Protein AF-A0A959JLZ4-F1 (afdb_monomer)

Foldseek 3Di:
DVVLLVLCLVQQLRLLVVLVNNVVSVVLNCLLVVLQVQLVVQCVVPNPPRPSSVVSVVSSVVSSVVSSVVSVVSNVVSVVVVVVVVVVVVVVVVVVVVD

Mean predicted aligned error: 6.31 Å

Sequence (99 aa):
TFVGAALSSILPGSGRVYAKDAKDGIISLLFVATTAYQSYRRFNANGIKSTSAWIYGGFSLGFYIANIYGTVKSVKRYNSLQWRSIHDDTKNYIRNLDF

Solvent-accessible surface area (backbone atoms only — not comparable to full-atom values): 4840 Å² total; per-residue (Å²): 85,69,68,28,34,58,38,20,70,76,41,56,22,50,13,17,42,74,36,76,38,45,69,64,10,52,52,42,31,50,53,25,52,52,25,40,51,55,9,51,57,32,32,73,74,52,38,94,78,24,65,64,16,52,52,27,40,50,48,17,50,51,44,48,53,50,39,34,55,50,18,37,53,41,28,47,51,40,53,52,52,53,55,49,52,55,52,52,52,50,51,53,52,52,58,67,67,78,111

Structure (mmCIF, N/CA/C/O backbone):
data_AF-A0A959JLZ4-F1
#
_entry.id   AF-A0A959JLZ4-F1
#
loop_
_atom_site.group_PDB
_atom_site.id
_atom_site.type_symbol
_atom_site.label_atom_id
_atom_site.label_alt_id
_atom_site.label_comp_id
_atom_site.label_asym_id
_atom_site.label_entity_id
_atom_site.label_seq_id
_atom_site.pdbx_PDB_ins_code
_atom_site.Cartn_x
_atom_site.Cartn_y
_atom_site.Cartn_z
_atom_site.occupancy
_atom_site.B_iso_or_equiv
_atom_site.auth_seq_id
_atom_site.auth_comp_id
_atom_site.auth_asym_id
_atom_site.auth_atom_id
_atom_site.pdbx_PDB_model_num
ATOM 1 N N . THR A 1 1 ? 4.785 6.599 -12.959 1.00 65.31 1 THR A N 1
ATOM 2 C CA . THR A 1 1 ? 4.723 6.880 -11.506 1.00 65.31 1 THR A CA 1
ATOM 3 C C . THR A 1 1 ? 3.348 7.349 -11.062 1.00 65.31 1 THR A C 1
ATOM 5 O O . THR A 1 1 ? 2.774 6.681 -10.216 1.00 65.31 1 THR A O 1
ATOM 8 N N . PHE A 1 2 ? 2.790 8.418 -11.648 1.00 73.31 2 PHE A N 1
ATOM 9 C CA . PHE A 1 2 ? 1.470 8.959 -11.273 1.00 73.31 2 PHE A CA 1
ATOM 10 C C . PHE A 1 2 ? 0.317 7.945 -11.349 1.00 73.31 2 PHE A C 1
ATOM 12 O O . PHE A 1 2 ? -0.420 7.802 -10.382 1.00 73.31 2 PHE A O 1
ATOM 19 N N . VAL A 1 3 ? 0.218 7.177 -12.439 1.00 74.62 3 VAL A N 1
ATOM 20 C CA . VAL A 1 3 ? -0.854 6.176 -12.624 1.00 74.62 3 VAL A CA 1
ATOM 21 C C . VAL A 1 3 ? -0.851 5.111 -11.520 1.00 74.62 3 VAL A C 1
ATOM 23 O O . VAL A 1 3 ? -1.888 4.826 -10.934 1.00 74.62 3 VAL A O 1
ATOM 26 N N . GLY A 1 4 ? 0.318 4.567 -11.167 1.00 70.56 4 GLY A N 1
ATOM 27 C CA . GLY A 1 4 ? 0.410 3.573 -10.094 1.00 70.56 4 GLY A CA 1
ATOM 28 C C . GLY A 1 4 ? 0.065 4.143 -8.716 1.00 70.56 4 GLY A C 1
ATOM 29 O O . GLY A 1 4 ? -0.597 3.472 -7.934 1.00 70.56 4 GLY A O 1
ATOM 30 N N . ALA A 1 5 ? 0.450 5.390 -8.425 1.00 71.69 5 ALA A N 1
ATOM 31 C CA . ALA A 1 5 ? 0.068 6.047 -7.175 1.00 71.69 5 ALA A CA 1
ATOM 32 C C . ALA A 1 5 ? -1.452 6.273 -7.081 1.00 71.69 5 ALA A C 1
ATOM 34 O O . ALA A 1 5 ? -2.032 5.960 -6.045 1.00 71.69 5 ALA A O 1
ATOM 35 N N . ALA A 1 6 ? -2.093 6.732 -8.163 1.00 74.12 6 ALA A N 1
ATOM 36 C CA . ALA A 1 6 ? -3.541 6.949 -8.220 1.00 74.12 6 ALA A CA 1
ATOM 37 C C . ALA A 1 6 ? -4.340 5.643 -8.044 1.00 74.12 6 ALA A C 1
ATOM 39 O O . ALA A 1 6 ? -5.330 5.601 -7.314 1.00 74.12 6 ALA A O 1
ATOM 40 N N . LEU A 1 7 ? -3.874 4.549 -8.652 1.00 73.19 7 LEU A N 1
ATOM 41 C CA . LEU A 1 7 ? -4.470 3.226 -8.460 1.00 73.19 7 LEU A CA 1
ATOM 42 C C . LEU A 1 7 ? -4.349 2.779 -6.996 1.00 73.19 7 LEU A C 1
ATOM 44 O O . LEU A 1 7 ? -5.355 2.462 -6.360 1.00 73.19 7 LEU A O 1
ATOM 48 N N . SER A 1 8 ? -3.140 2.829 -6.427 1.00 73.81 8 SER A N 1
ATOM 49 C CA . SER A 1 8 ? -2.895 2.417 -5.039 1.00 73.81 8 SER A CA 1
ATOM 50 C C . SER A 1 8 ? -3.606 3.282 -3.993 1.00 73.81 8 SER A C 1
ATOM 52 O O . SER A 1 8 ? -3.900 2.778 -2.911 1.00 73.81 8 SER A O 1
ATOM 54 N N . SER A 1 9 ? -3.925 4.546 -4.302 1.00 69.38 9 SER A N 1
ATOM 55 C CA . SER A 1 9 ? -4.775 5.374 -3.437 1.00 69.38 9 SER A CA 1
ATOM 56 C C . SER A 1 9 ? -6.246 4.950 -3.454 1.00 69.38 9 SER A C 1
ATOM 58 O O . SER A 1 9 ? -6.942 5.090 -2.458 1.00 69.38 9 SER A O 1
ATOM 60 N N . ILE A 1 10 ? -6.754 4.394 -4.550 1.00 76.56 10 ILE A N 1
ATOM 61 C CA . ILE A 1 10 ? -8.141 3.905 -4.571 1.00 76.56 10 ILE A CA 1
ATOM 62 C C . ILE A 1 10 ? -8.205 2.521 -3.923 1.00 76.56 10 ILE A C 1
ATOM 64 O O . ILE A 1 10 ? -9.047 2.261 -3.068 1.00 76.56 10 ILE A O 1
ATOM 68 N N . LEU A 1 11 ? -7.282 1.642 -4.311 1.00 80.44 11 LEU A N 1
ATOM 69 C CA . LEU A 1 11 ? -7.204 0.277 -3.817 1.00 80.44 11 LEU A CA 1
ATOM 70 C C . LEU A 1 11 ? -5.747 -0.069 -3.494 1.00 80.44 11 LEU A C 1
ATOM 72 O O . LEU A 1 11 ? -4.951 -0.223 -4.432 1.00 80.44 11 LEU A O 1
ATOM 76 N N . PRO A 1 12 ? -5.389 -0.243 -2.207 1.00 77.38 12 PRO A N 1
ATOM 77 C CA . PRO A 1 12 ? -4.038 -0.609 -1.809 1.00 77.38 12 PRO A CA 1
ATOM 78 C C . PRO A 1 12 ? -3.522 -1.815 -2.595 1.00 77.38 12 PRO A C 1
ATOM 80 O O . PRO A 1 12 ? -4.148 -2.870 -2.634 1.00 77.38 12 PRO A O 1
ATOM 83 N N . GLY A 1 13 ? -2.369 -1.647 -3.244 1.00 76.19 13 GLY A N 1
ATOM 84 C CA . GLY A 1 13 ? -1.669 -2.727 -3.946 1.00 76.19 13 GLY A CA 1
ATOM 85 C C . GLY A 1 13 ? -1.958 -2.822 -5.444 1.00 76.19 13 GLY A C 1
ATOM 86 O O . GLY A 1 13 ? -1.160 -3.418 -6.166 1.00 76.19 13 GLY A O 1
ATOM 87 N N . SER A 1 14 ? -3.001 -2.164 -5.949 1.00 79.06 14 SER A N 1
ATOM 88 C CA . SER A 1 14 ? -3.341 -2.168 -7.382 1.00 79.06 14 SER A CA 1
ATOM 89 C C . SER A 1 14 ? -2.252 -1.535 -8.266 1.00 79.06 14 SER A C 1
ATOM 91 O O . SER A 1 14 ? -1.906 -2.077 -9.317 1.00 79.06 14 SER A O 1
ATOM 93 N N . GLY A 1 15 ? -1.604 -0.456 -7.815 1.00 75.31 15 GLY A N 1
ATOM 94 C CA . GLY A 1 15 ? -0.474 0.140 -8.530 1.00 75.31 15 GLY A CA 1
ATOM 95 C C . GLY A 1 15 ? 0.789 -0.727 -8.534 1.00 75.31 15 GLY A C 1
ATOM 96 O O . GLY A 1 15 ? 1.619 -0.602 -9.436 1.00 75.31 15 GLY A O 1
ATOM 97 N N . ARG A 1 16 ? 0.940 -1.634 -7.558 1.00 80.31 16 ARG A N 1
ATOM 98 C CA . ARG A 1 16 ? 2.035 -2.617 -7.540 1.00 80.31 16 ARG A CA 1
ATOM 99 C C . ARG A 1 16 ? 1.770 -3.784 -8.483 1.00 80.31 16 ARG A C 1
ATOM 101 O O . ARG A 1 16 ? 2.695 -4.223 -9.158 1.00 80.31 16 ARG A O 1
ATOM 108 N N . VAL A 1 17 ? 0.517 -4.227 -8.608 1.00 81.81 17 VAL A N 1
ATOM 109 C CA . VAL A 1 17 ? 0.119 -5.214 -9.628 1.00 81.81 17 VAL A CA 1
ATOM 110 C C . VAL A 1 17 ? 0.470 -4.703 -11.029 1.00 81.81 17 VAL A C 1
ATOM 112 O O . VAL A 1 17 ? 1.091 -5.431 -11.801 1.00 8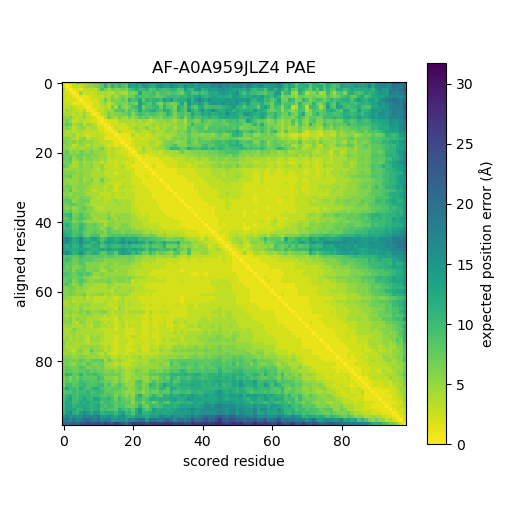1.81 17 VAL A O 1
ATOM 115 N N . TYR A 1 18 ? 0.193 -3.425 -11.317 1.00 79.00 18 TYR A N 1
ATOM 116 C CA . TYR A 1 18 ? 0.619 -2.777 -12.565 1.00 79.00 18 TYR A CA 1
ATOM 117 C C . TYR A 1 18 ? 2.144 -2.837 -12.783 1.00 79.00 18 TYR A C 1
ATOM 119 O O . TYR A 1 18 ? 2.610 -3.090 -13.889 1.00 79.00 18 TYR A O 1
ATOM 127 N N . ALA A 1 19 ? 2.936 -2.656 -11.724 1.00 81.31 19 ALA A N 1
ATOM 128 C CA . ALA A 1 19 ? 4.399 -2.707 -11.776 1.00 81.31 19 ALA A CA 1
ATOM 129 C C . ALA A 1 19 ? 4.989 -4.138 -11.779 1.00 81.31 19 ALA A C 1
ATOM 131 O O . ALA A 1 19 ? 6.188 -4.298 -11.546 1.00 81.31 19 ALA A O 1
ATOM 132 N N . LYS A 1 20 ? 4.171 -5.177 -12.019 1.00 83.38 20 LYS A N 1
ATOM 133 C CA . LYS A 1 20 ? 4.533 -6.607 -11.911 1.00 83.38 20 LYS A CA 1
ATOM 134 C C . LYS A 1 20 ? 5.030 -7.027 -10.517 1.00 83.38 20 LYS A C 1
ATOM 136 O O . LYS A 1 20 ? 5.762 -8.001 -10.372 1.00 83.38 20 LYS A O 1
ATOM 141 N N . ASP A 1 21 ? 4.581 -6.323 -9.484 1.00 86.62 21 ASP A N 1
ATOM 142 C CA . ASP A 1 21 ? 4.908 -6.541 -8.073 1.00 86.62 21 ASP A CA 1
ATOM 143 C C . ASP A 1 21 ? 3.650 -6.952 -7.283 1.00 86.62 21 ASP A C 1
ATOM 145 O O . ASP A 1 21 ? 3.252 -6.357 -6.279 1.00 86.62 21 ASP A O 1
ATOM 149 N N . ALA A 1 22 ? 2.948 -7.968 -7.795 1.00 84.94 22 ALA A N 1
ATOM 150 C CA . ALA A 1 22 ? 1.656 -8.390 -7.255 1.00 84.94 22 ALA A CA 1
ATOM 151 C C . ALA A 1 22 ? 1.757 -8.988 -5.842 1.00 84.94 22 ALA A C 1
ATOM 153 O O . ALA A 1 22 ? 0.829 -8.824 -5.053 1.00 84.94 22 ALA A O 1
ATOM 154 N N . LYS A 1 23 ? 2.881 -9.639 -5.501 1.00 87.44 23 LYS A N 1
ATOM 155 C CA . LYS A 1 23 ? 3.102 -10.223 -4.167 1.00 87.44 23 LYS A CA 1
ATOM 156 C C . LYS A 1 23 ? 3.017 -9.156 -3.081 1.00 87.44 23 LYS A C 1
ATOM 158 O O . LYS A 1 23 ? 2.184 -9.267 -2.183 1.00 87.44 23 LYS A O 1
ATOM 163 N N . ASP A 1 24 ? 3.802 -8.091 -3.207 1.00 85.06 24 ASP A N 1
ATOM 164 C CA . ASP A 1 24 ? 3.760 -6.999 -2.238 1.00 85.06 24 ASP A CA 1
ATOM 165 C C . ASP A 1 24 ? 2.426 -6.240 -2.290 1.00 85.06 24 ASP A C 1
ATOM 167 O O . ASP A 1 24 ? 1.947 -5.747 -1.265 1.00 85.06 24 ASP A O 1
ATOM 171 N N . GLY A 1 25 ? 1.800 -6.161 -3.472 1.00 84.88 25 GLY A N 1
ATOM 172 C CA . GLY A 1 25 ? 0.457 -5.607 -3.639 1.00 84.88 25 GLY A CA 1
ATOM 173 C C . GLY A 1 25 ? -0.582 -6.330 -2.777 1.00 84.88 25 GLY A C 1
ATOM 174 O O . GLY A 1 25 ? -1.255 -5.694 -1.967 1.00 84.88 25 GLY A O 1
ATOM 175 N N . ILE A 1 26 ? -0.656 -7.658 -2.870 1.00 89.19 26 ILE A N 1
ATOM 176 C CA . ILE A 1 26 ? -1.592 -8.481 -2.088 1.00 89.19 26 ILE A CA 1
ATOM 177 C C . ILE A 1 26 ? -1.283 -8.395 -0.590 1.00 89.19 26 ILE A C 1
ATOM 179 O O . ILE A 1 26 ? -2.196 -8.201 0.210 1.00 89.19 26 ILE A O 1
ATOM 183 N N . ILE A 1 27 ? -0.006 -8.481 -0.202 1.00 89.81 27 ILE A N 1
ATOM 184 C CA . ILE A 1 27 ? 0.409 -8.381 1.206 1.00 89.81 27 ILE A CA 1
ATOM 185 C C . ILE A 1 27 ? -0.066 -7.058 1.810 1.00 89.81 27 ILE A C 1
ATOM 187 O O . ILE A 1 27 ? -0.658 -7.029 2.888 1.00 89.81 27 ILE A O 1
ATOM 191 N N . SER A 1 28 ? 0.147 -5.953 1.100 1.00 87.88 28 SER A N 1
ATOM 192 C CA . SER A 1 28 ? -0.271 -4.641 1.585 1.00 87.88 28 SER A CA 1
ATOM 193 C C . SER A 1 28 ? -1.792 -4.494 1.701 1.00 87.88 28 SER A C 1
ATOM 195 O O . SER A 1 28 ? -2.265 -3.931 2.687 1.00 87.88 28 SER A O 1
ATOM 197 N N . LEU A 1 29 ? -2.558 -5.048 0.753 1.00 90.00 29 LEU A N 1
ATOM 198 C CA . LEU A 1 29 ? -4.017 -5.074 0.824 1.00 90.00 29 LEU A CA 1
ATOM 199 C C . LEU A 1 29 ? -4.488 -5.850 2.056 1.00 90.00 29 LEU A C 1
ATOM 201 O O . LEU A 1 29 ? -5.343 -5.363 2.789 1.00 90.00 29 LEU A O 1
ATOM 205 N N . LEU A 1 30 ? -3.896 -7.019 2.317 1.00 93.88 30 LEU A N 1
ATOM 206 C CA . LEU A 1 30 ? -4.221 -7.842 3.481 1.00 93.88 30 LEU A CA 1
ATOM 207 C C . LEU A 1 30 ? -3.958 -7.097 4.790 1.00 93.88 30 LEU A C 1
ATOM 209 O O . LEU A 1 30 ? -4.830 -7.075 5.656 1.00 93.88 30 LEU A O 1
ATOM 213 N N . PHE A 1 31 ? -2.801 -6.451 4.941 1.00 92.75 31 PHE A N 1
ATOM 214 C CA . PHE A 1 31 ? -2.489 -5.704 6.160 1.00 92.75 31 PHE A CA 1
ATOM 215 C C . PHE A 1 31 ? -3.429 -4.518 6.375 1.00 92.75 31 PHE A C 1
ATOM 217 O O . PHE A 1 31 ? -3.953 -4.356 7.477 1.00 92.75 31 PHE A O 1
ATOM 224 N N . VAL A 1 32 ? -3.696 -3.720 5.336 1.00 93.31 32 VAL A N 1
ATOM 225 C CA . VAL A 1 32 ? -4.636 -2.593 5.438 1.00 93.31 32 VAL A CA 1
ATOM 226 C C . VAL A 1 32 ? -6.046 -3.098 5.749 1.00 93.31 32 VAL A C 1
ATOM 228 O O . VAL A 1 32 ? -6.654 -2.640 6.708 1.00 93.31 32 VAL A O 1
ATOM 231 N N . ALA A 1 33 ? -6.555 -4.086 5.009 1.00 92.19 33 ALA A N 1
ATOM 232 C CA . ALA A 1 33 ? -7.916 -4.591 5.188 1.00 92.19 33 ALA A CA 1
ATOM 233 C C . ALA A 1 33 ? -8.125 -5.236 6.565 1.00 92.19 33 ALA A C 1
ATOM 235 O O . ALA A 1 33 ? -9.110 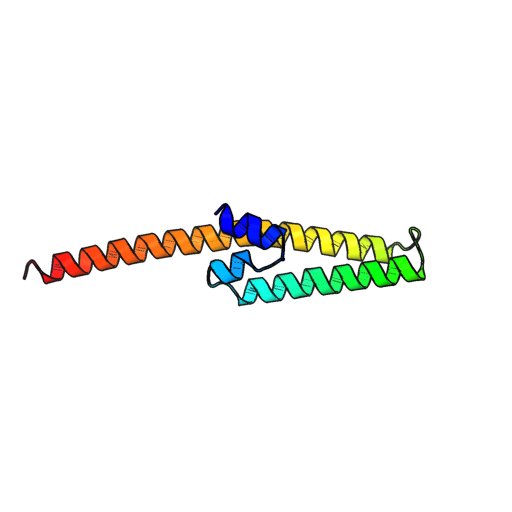-4.947 7.243 1.00 92.19 33 ALA A O 1
ATOM 236 N N . THR A 1 34 ? -7.191 -6.080 7.011 1.00 94.56 34 THR A N 1
ATOM 237 C CA . THR A 1 34 ? -7.299 -6.749 8.316 1.00 94.56 34 THR A CA 1
ATOM 238 C C . THR A 1 34 ? -7.220 -5.755 9.467 1.00 94.56 34 THR A C 1
ATOM 240 O O . THR A 1 34 ? -8.031 -5.832 10.388 1.00 94.56 34 THR A O 1
ATOM 243 N N . THR A 1 35 ? -6.300 -4.789 9.428 1.00 94.25 35 THR A N 1
ATOM 244 C CA . THR A 1 35 ? -6.190 -3.782 10.494 1.00 94.25 35 THR A CA 1
ATOM 245 C C . THR A 1 35 ? -7.350 -2.791 10.486 1.00 94.25 35 THR A C 1
ATOM 247 O O . THR A 1 35 ? -7.879 -2.491 11.557 1.00 94.25 35 THR A O 1
ATOM 250 N N . ALA A 1 36 ? -7.827 -2.372 9.312 1.00 92.94 36 ALA A N 1
ATOM 251 C CA . ALA A 1 36 ? -9.038 -1.567 9.17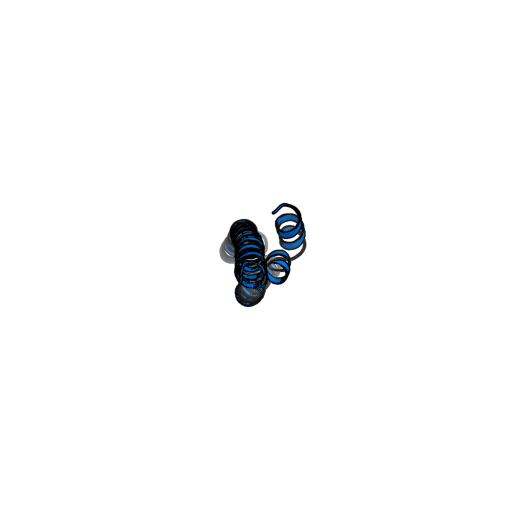6 1.00 92.94 36 ALA A CA 1
ATOM 252 C C . ALA A 1 36 ? -10.259 -2.293 9.757 1.00 92.94 36 ALA A C 1
ATOM 254 O O . ALA A 1 36 ? -10.979 -1.732 10.581 1.00 92.94 36 ALA A O 1
ATOM 255 N N . TYR A 1 37 ? -10.453 -3.568 9.403 1.00 94.88 37 TYR A N 1
ATOM 256 C CA . TYR A 1 37 ? -11.542 -4.387 9.937 1.00 94.88 37 TYR A CA 1
ATOM 257 C C . TYR A 1 37 ? -11.454 -4.533 11.461 1.00 94.88 37 TYR A C 1
ATOM 259 O O . TYR A 1 37 ? -12.440 -4.366 12.181 1.00 94.88 37 TYR A O 1
ATOM 267 N N . GLN A 1 38 ? -10.250 -4.785 11.975 1.00 95.06 38 GLN A N 1
ATOM 268 C CA . GLN A 1 38 ? -9.991 -4.903 13.408 1.00 95.06 38 GLN A CA 1
ATOM 269 C C . GLN A 1 38 ? -10.247 -3.594 14.163 1.00 95.06 38 GLN A C 1
ATOM 271 O O . GLN A 1 38 ? -10.721 -3.649 15.302 1.00 95.06 38 GLN A O 1
ATOM 276 N N . SER A 1 39 ? -9.950 -2.446 13.553 1.00 94.06 39 SER A N 1
ATOM 277 C CA . SER A 1 39 ? -10.270 -1.121 14.086 1.00 94.06 39 SER A CA 1
ATOM 278 C C . SER A 1 39 ? -11.781 -0.890 14.097 1.00 94.06 39 SER A C 1
ATOM 280 O O . SER A 1 39 ? -12.346 -0.621 15.158 1.00 94.06 39 SER A O 1
ATOM 282 N N . TYR A 1 40 ? -12.452 -1.116 12.962 1.00 93.75 40 TYR A N 1
ATOM 283 C CA . TYR A 1 40 ? -13.901 -0.970 12.816 1.00 93.75 40 TYR A CA 1
ATOM 284 C C . TYR A 1 40 ? -14.670 -1.806 13.843 1.00 93.75 40 TYR A C 1
ATOM 286 O O . TYR A 1 40 ? -15.504 -1.276 14.576 1.00 93.75 40 TYR A O 1
ATOM 294 N N . ARG A 1 41 ? -14.334 -3.097 13.982 1.00 94.75 41 ARG A N 1
ATOM 295 C CA . ARG A 1 41 ? -14.991 -3.992 14.948 1.00 94.75 41 ARG A CA 1
ATOM 296 C C . ARG A 1 41 ? -14.867 -3.485 16.386 1.00 94.75 41 ARG A C 1
ATOM 298 O O . ARG A 1 41 ? -15.789 -3.643 17.181 1.00 94.75 41 ARG A O 1
ATOM 305 N N . ARG A 1 42 ? -13.728 -2.883 16.738 1.00 91.56 42 ARG A N 1
ATOM 306 C CA . ARG A 1 42 ? -13.461 -2.366 18.089 1.00 91.56 42 ARG A CA 1
ATOM 307 C C . ARG A 1 42 ? -14.132 -1.023 18.345 1.00 91.56 42 ARG A C 1
ATOM 309 O O . ARG A 1 42 ? -14.650 -0.836 19.443 1.00 91.56 42 ARG A O 1
ATOM 316 N N . PHE A 1 43 ? -14.175 -0.137 17.349 1.00 92.62 43 PHE A N 1
ATOM 317 C CA . PHE A 1 43 ? -14.986 1.080 17.414 1.00 92.62 43 PHE A CA 1
ATOM 318 C C . PHE A 1 43 ? -16.470 0.746 17.548 1.00 92.62 43 PHE A C 1
ATOM 320 O O . PHE A 1 43 ? -17.147 1.355 18.365 1.00 92.62 43 PHE A O 1
ATOM 327 N N . ASN A 1 44 ? -16.965 -0.258 16.825 1.00 92.94 44 ASN A N 1
ATOM 328 C CA . ASN A 1 44 ? -18.359 -0.676 16.941 1.00 92.94 44 ASN A CA 1
ATOM 329 C C . ASN A 1 44 ? -18.682 -1.264 18.327 1.00 92.94 44 ASN A C 1
ATOM 331 O O . ASN A 1 44 ? -19.756 -1.026 18.863 1.00 92.94 44 ASN A O 1
ATOM 335 N N . ALA A 1 45 ? -17.748 -2.006 18.930 1.00 92.12 45 ALA A N 1
ATOM 336 C CA . ALA A 1 45 ? -17.957 -2.623 20.240 1.00 92.12 45 ALA A CA 1
ATOM 337 C C . ALA A 1 45 ? -17.830 -1.640 21.421 1.00 92.12 45 ALA A C 1
ATOM 339 O O . ALA A 1 45 ? -18.576 -1.744 22.386 1.00 92.12 45 ALA A O 1
ATOM 340 N N . ASN A 1 46 ? -16.864 -0.718 21.373 1.00 90.25 46 ASN A N 1
ATOM 341 C CA . ASN A 1 46 ? -16.449 0.087 22.533 1.00 90.25 46 ASN A CA 1
ATOM 342 C C . ASN A 1 46 ? -16.451 1.604 22.260 1.00 90.25 46 ASN A C 1
ATOM 344 O O . ASN A 1 46 ? -16.024 2.400 23.103 1.00 90.25 46 ASN A O 1
ATOM 348 N N . GLY A 1 47 ? -16.895 2.018 21.074 1.00 88.00 47 GLY A N 1
ATOM 349 C CA . GLY A 1 47 ? -16.906 3.409 20.642 1.00 88.00 47 GLY A CA 1
ATOM 350 C C . GLY A 1 47 ? -15.515 4.043 20.599 1.00 88.00 47 GLY A C 1
ATOM 351 O O . GLY A 1 47 ? -14.475 3.378 20.561 1.00 88.00 47 GLY A O 1
ATOM 352 N N . ILE A 1 48 ? -15.502 5.374 20.657 1.00 88.19 48 ILE A N 1
ATOM 353 C CA . ILE A 1 48 ? -14.283 6.195 20.599 1.00 88.19 48 ILE A CA 1
ATOM 354 C C . ILE A 1 48 ? -13.339 5.994 21.793 1.00 88.19 48 ILE A C 1
ATOM 356 O O . ILE A 1 48 ? -12.173 6.372 21.715 1.00 88.19 48 ILE A O 1
ATOM 360 N N . LYS A 1 49 ? -13.828 5.399 22.892 1.00 90.88 49 LYS A N 1
ATOM 361 C CA . LYS A 1 49 ? -13.046 5.132 24.110 1.00 90.88 49 LYS A CA 1
ATOM 362 C C . LYS A 1 49 ? -12.119 3.922 23.960 1.00 90.88 49 LYS A C 1
ATOM 364 O O . LYS A 1 49 ? -11.319 3.638 24.846 1.00 90.88 49 LYS A O 1
ATOM 369 N N . SER A 1 50 ? -12.219 3.191 22.851 1.00 90.12 50 SER A N 1
ATOM 370 C CA . SER A 1 50 ? -11.400 2.013 22.607 1.00 90.12 50 SER A CA 1
ATOM 371 C C . SER A 1 50 ? -9.985 2.384 22.165 1.00 90.12 50 SER A C 1
ATOM 373 O O . SER A 1 50 ? -9.733 2.613 20.982 1.00 90.12 50 SER A O 1
ATOM 375 N N . THR A 1 51 ? -9.025 2.356 23.092 1.00 92.19 51 THR A N 1
ATOM 376 C CA . THR A 1 51 ? -7.595 2.539 22.774 1.00 92.19 51 THR A CA 1
ATOM 377 C C . THR A 1 51 ? -7.130 1.571 21.687 1.00 92.19 51 THR A C 1
ATOM 379 O O . THR A 1 51 ? -6.407 1.948 20.769 1.00 92.19 51 THR A O 1
ATOM 382 N N . SER A 1 52 ? -7.598 0.320 21.738 1.00 90.69 52 SER A N 1
ATOM 383 C CA . SER A 1 52 ? -7.250 -0.677 20.724 1.00 90.69 52 SER A CA 1
ATOM 384 C C . SER A 1 52 ? -7.812 -0.333 19.341 1.00 90.69 52 SER A C 1
ATOM 386 O O . SER A 1 52 ? -7.118 -0.556 18.353 1.00 90.69 52 SER A O 1
ATOM 388 N N . ALA A 1 53 ? -9.007 0.259 19.235 1.00 91.31 53 ALA A N 1
ATOM 389 C CA . ALA A 1 53 ? -9.542 0.701 17.946 1.00 91.31 53 ALA A CA 1
ATOM 390 C C . ALA A 1 53 ? -8.650 1.765 17.289 1.00 91.31 53 ALA A C 1
ATOM 392 O O . ALA A 1 53 ? -8.343 1.650 16.100 1.00 91.31 53 ALA A O 1
ATOM 393 N N . TRP A 1 54 ? -8.162 2.727 18.077 1.00 93.75 54 TRP A N 1
ATOM 394 C CA . TRP A 1 54 ? -7.216 3.747 17.621 1.00 93.75 54 TRP A CA 1
ATOM 395 C C . TRP A 1 54 ? -5.856 3.168 17.235 1.00 93.75 54 TRP A C 1
ATOM 397 O O . TRP A 1 54 ? -5.313 3.559 16.206 1.00 93.75 54 TRP A O 1
ATOM 407 N N . ILE A 1 55 ? -5.333 2.193 17.987 1.00 95.75 55 ILE A N 1
ATOM 408 C CA . ILE A 1 55 ? -4.077 1.504 17.639 1.00 95.75 55 ILE A CA 1
ATOM 409 C C . ILE A 1 55 ? -4.200 0.810 16.275 1.00 95.75 55 ILE A C 1
ATOM 411 O O . ILE A 1 55 ? -3.380 1.039 15.387 1.00 95.75 55 ILE A O 1
ATOM 415 N N . TYR A 1 56 ? -5.244 -0.003 16.071 1.00 94.06 56 TYR A N 1
ATOM 416 C CA . TYR A 1 56 ? -5.452 -0.683 14.787 1.00 94.06 56 TYR A CA 1
ATOM 417 C C . TYR A 1 56 ? -5.757 0.298 13.649 1.00 94.06 56 TYR A C 1
ATOM 419 O O . TYR A 1 56 ? -5.324 0.067 12.522 1.00 94.06 56 TYR A O 1
ATOM 427 N N . GLY A 1 57 ? -6.447 1.406 13.936 1.00 93.44 57 GLY A N 1
ATOM 428 C CA . GLY A 1 57 ? -6.682 2.478 12.969 1.00 93.44 57 GLY A CA 1
ATOM 429 C C . GLY A 1 57 ? -5.380 3.162 12.546 1.00 93.44 57 GLY A C 1
ATOM 430 O O . GLY A 1 57 ? -5.140 3.353 11.356 1.00 93.44 57 GLY A O 1
ATOM 431 N N . GLY A 1 58 ? -4.495 3.441 13.506 1.00 95.88 58 GLY A N 1
ATOM 432 C CA . GLY A 1 58 ? -3.156 3.970 13.258 1.00 95.88 58 GLY A CA 1
ATOM 433 C C . GLY A 1 58 ? -2.303 3.023 12.416 1.00 95.88 58 GLY A C 1
ATOM 434 O O . GLY A 1 58 ? -1.681 3.462 11.451 1.00 95.88 58 GLY A O 1
ATOM 435 N N . PHE A 1 59 ? -2.329 1.717 12.705 1.00 96.50 59 PHE A N 1
ATOM 436 C CA . PHE A 1 59 ? -1.656 0.727 11.858 1.00 96.50 59 PHE A CA 1
ATOM 437 C C . PHE A 1 59 ? -2.231 0.680 10.446 1.00 96.50 59 PHE A C 1
ATOM 439 O O . PHE A 1 59 ? -1.462 0.699 9.488 1.00 96.50 59 PHE A O 1
ATOM 446 N N . SER A 1 60 ? -3.557 0.679 10.300 1.00 92.69 60 SER A N 1
ATOM 447 C CA . SER 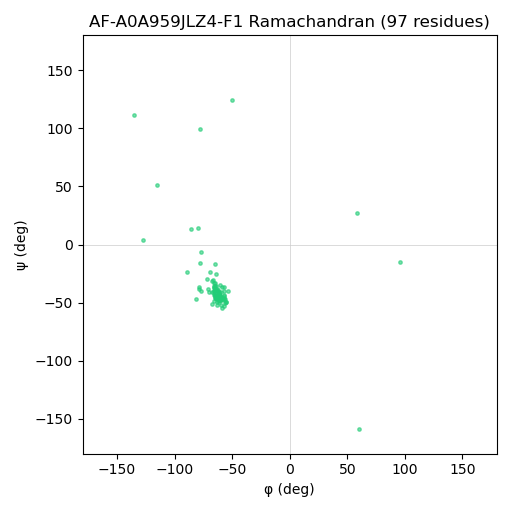A 1 60 ? -4.205 0.709 8.986 1.00 92.69 60 SER A CA 1
ATOM 448 C C . SER A 1 60 ? -3.762 1.923 8.173 1.00 92.69 60 SER A C 1
ATOM 450 O O . SER A 1 60 ? -3.400 1.785 7.005 1.00 92.69 60 SER A O 1
ATOM 452 N N . LEU A 1 61 ? -3.739 3.106 8.793 1.00 93.69 61 LEU A N 1
ATOM 453 C CA . LEU A 1 61 ? -3.282 4.335 8.151 1.00 93.69 61 LEU A CA 1
ATOM 454 C C . LEU A 1 61 ? -1.793 4.265 7.784 1.00 93.69 61 LEU A C 1
ATOM 456 O O . LEU A 1 61 ? -1.416 4.592 6.659 1.00 93.69 61 LEU A O 1
ATOM 460 N N . GLY A 1 62 ? -0.951 3.793 8.704 1.00 95.00 62 GLY A N 1
ATOM 461 C CA . GLY A 1 62 ? 0.482 3.621 8.470 1.00 95.00 62 GLY A CA 1
ATOM 462 C C . GLY A 1 62 ? 0.769 2.673 7.305 1.00 95.00 62 GLY A C 1
ATOM 463 O O . GLY A 1 62 ? 1.541 3.008 6.406 1.00 95.00 62 GLY A O 1
ATOM 464 N N . PHE A 1 63 ? 0.098 1.520 7.261 1.00 92.31 63 PHE A N 1
ATOM 465 C CA . PHE A 1 63 ? 0.226 0.565 6.161 1.00 92.31 63 PHE A CA 1
ATOM 466 C C . PHE A 1 63 ? -0.288 1.123 4.836 1.00 92.31 63 PHE A C 1
ATOM 468 O O . PHE A 1 63 ? 0.316 0.868 3.793 1.00 92.31 63 PHE A O 1
ATOM 475 N N . TYR A 1 64 ? -1.352 1.923 4.863 1.00 89.38 64 TYR A N 1
ATOM 476 C CA . TYR A 1 64 ? -1.884 2.573 3.673 1.00 89.38 64 TYR A CA 1
ATOM 477 C C . TYR A 1 64 ? -0.886 3.589 3.084 1.00 89.38 64 TYR A C 1
ATOM 479 O O . TYR A 1 64 ? -0.583 3.546 1.890 1.00 89.38 64 TYR A O 1
ATOM 487 N N . ILE A 1 65 ? -0.273 4.435 3.918 1.00 92.00 65 ILE A N 1
ATOM 488 C CA . ILE A 1 65 ? 0.776 5.374 3.477 1.00 92.00 65 ILE A CA 1
ATOM 489 C C . ILE A 1 65 ? 2.003 4.611 2.951 1.00 92.00 65 ILE A C 1
ATOM 491 O O . ILE A 1 65 ? 2.530 4.922 1.877 1.00 92.00 65 ILE A O 1
ATOM 495 N N . ALA A 1 66 ? 2.437 3.569 3.668 1.00 88.62 66 ALA A N 1
ATOM 496 C CA . ALA A 1 66 ? 3.552 2.721 3.251 1.00 88.62 66 ALA A CA 1
ATOM 497 C C . ALA A 1 66 ? 3.285 2.023 1.904 1.00 88.62 66 ALA A C 1
ATOM 499 O O . ALA A 1 66 ? 4.203 1.869 1.090 1.00 88.62 66 ALA A O 1
ATOM 500 N N . ASN A 1 67 ? 2.033 1.640 1.623 1.00 88.94 67 ASN A N 1
ATOM 501 C CA . ASN A 1 67 ? 1.638 1.086 0.332 1.00 88.94 67 ASN A CA 1
ATOM 502 C C . ASN A 1 67 ? 1.866 2.084 -0.809 1.00 88.94 67 ASN A C 1
ATOM 504 O O . ASN A 1 67 ? 2.486 1.717 -1.814 1.00 88.94 67 ASN A O 1
ATOM 508 N N . ILE A 1 68 ? 1.404 3.327 -0.658 1.00 87.00 68 ILE A N 1
ATOM 509 C CA . ILE A 1 68 ? 1.544 4.367 -1.685 1.00 87.00 68 ILE A CA 1
ATOM 510 C C . ILE A 1 68 ? 3.029 4.626 -1.962 1.00 87.00 68 ILE A C 1
ATOM 512 O O . ILE A 1 68 ? 3.465 4.586 -3.117 1.00 87.00 68 ILE A O 1
ATOM 516 N N . TYR A 1 69 ? 3.833 4.799 -0.909 1.00 87.81 69 TYR A N 1
ATOM 517 C CA . TYR A 1 69 ? 5.273 5.018 -1.046 1.00 87.81 69 TYR A CA 1
ATOM 518 C C . TYR A 1 69 ? 5.978 3.843 -1.743 1.00 87.81 69 TYR A C 1
ATOM 520 O O . TYR A 1 69 ? 6.735 4.025 -2.702 1.00 87.81 69 TYR A O 1
ATOM 528 N N . GLY A 1 70 ? 5.693 2.614 -1.309 1.00 85.62 70 GLY A N 1
ATOM 529 C CA . GLY A 1 70 ? 6.265 1.419 -1.924 1.00 85.62 70 GLY A CA 1
ATOM 530 C C . GLY A 1 70 ? 5.815 1.220 -3.375 1.00 85.62 70 GLY A C 1
ATOM 531 O O . GLY A 1 70 ? 6.615 0.801 -4.209 1.00 85.62 70 GLY A O 1
ATOM 532 N N . THR A 1 71 ? 4.584 1.613 -3.714 1.00 86.06 71 THR A N 1
ATOM 533 C CA . THR A 1 71 ? 4.086 1.613 -5.097 1.00 86.06 71 THR A CA 1
ATOM 534 C C . THR A 1 71 ? 4.898 2.552 -5.980 1.00 86.06 71 THR A C 1
ATOM 536 O O . THR A 1 71 ? 5.326 2.160 -7.065 1.00 86.06 71 THR A O 1
ATOM 539 N N . VAL A 1 72 ? 5.178 3.773 -5.515 1.00 89.06 72 VAL A N 1
ATOM 540 C CA . VAL A 1 72 ? 6.017 4.731 -6.252 1.00 89.06 72 VAL A CA 1
ATOM 541 C C . VAL A 1 72 ? 7.394 4.136 -6.545 1.00 89.06 72 VAL A C 1
ATOM 543 O O . VAL A 1 72 ? 7.883 4.246 -7.672 1.00 89.06 72 VAL A O 1
ATOM 546 N N . LYS A 1 73 ? 8.009 3.471 -5.560 1.00 88.94 73 LYS A N 1
ATOM 547 C CA . LYS A 1 73 ? 9.304 2.798 -5.731 1.00 88.94 73 LYS A CA 1
ATOM 548 C C . LYS A 1 73 ? 9.221 1.648 -6.741 1.00 88.94 73 LYS A C 1
ATOM 550 O O . LYS A 1 73 ? 10.072 1.562 -7.626 1.00 88.94 73 LYS A O 1
ATOM 555 N N . SER A 1 74 ? 8.192 0.809 -6.637 1.00 87.62 74 SER A N 1
ATOM 556 C CA . SER A 1 74 ? 7.972 -0.344 -7.518 1.00 87.62 74 SER A CA 1
ATOM 557 C C . SER A 1 74 ? 7.779 0.084 -8.978 1.00 87.62 74 SER A C 1
ATOM 559 O O . SER A 1 74 ? 8.497 -0.375 -9.865 1.00 87.62 74 SER A O 1
ATOM 561 N N . VAL A 1 75 ? 6.932 1.089 -9.226 1.00 88.38 75 VAL A N 1
ATOM 562 C CA . VAL A 1 75 ? 6.700 1.650 -10.568 1.00 88.38 75 VAL A CA 1
ATOM 563 C C . VAL A 1 75 ? 7.959 2.301 -11.145 1.00 88.38 75 VAL A C 1
ATOM 565 O O . VAL A 1 75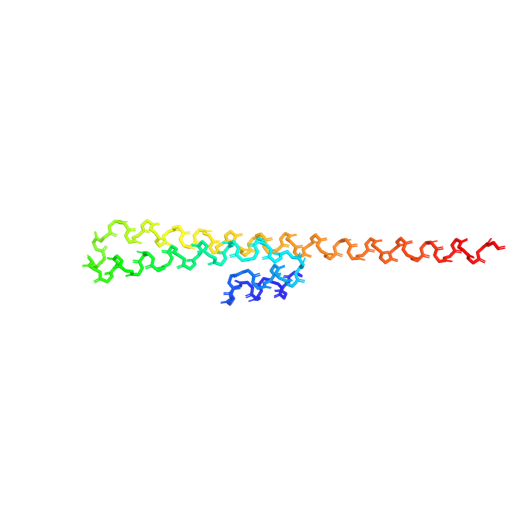 ? 8.252 2.124 -12.326 1.00 88.38 75 VAL A O 1
ATOM 568 N N . LYS A 1 76 ? 8.732 3.047 -10.340 1.00 89.62 76 LYS A N 1
ATOM 569 C CA . LYS A 1 76 ? 10.007 3.632 -10.796 1.00 89.62 76 LYS A CA 1
ATOM 570 C C . LYS A 1 76 ? 10.997 2.549 -11.228 1.00 89.62 76 LYS A C 1
ATOM 572 O O . LYS A 1 76 ? 11.615 2.678 -12.283 1.00 89.62 76 LYS A O 1
ATOM 577 N N . ARG A 1 77 ? 11.118 1.476 -10.439 1.00 90.12 77 ARG A N 1
ATOM 578 C CA . ARG A 1 77 ? 11.972 0.328 -10.767 1.00 90.12 77 ARG A CA 1
ATOM 579 C C . ARG A 1 77 ? 11.504 -0.360 -12.047 1.00 90.12 77 ARG A C 1
ATOM 581 O O . ARG A 1 77 ? 12.329 -0.591 -12.922 1.00 90.12 77 ARG A O 1
ATOM 588 N N . TYR A 1 78 ? 10.207 -0.640 -12.166 1.00 89.12 78 TYR A N 1
ATOM 589 C CA . TYR A 1 78 ? 9.626 -1.261 -13.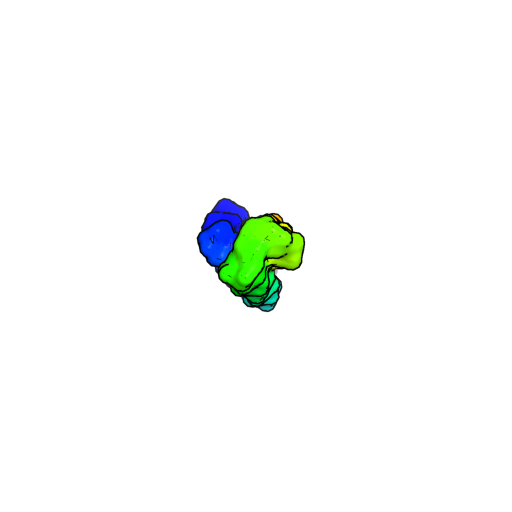356 1.00 89.12 78 TYR A CA 1
ATOM 590 C C . TYR A 1 78 ? 9.933 -0.452 -14.620 1.00 89.12 78 TYR A C 1
ATOM 592 O O . TYR A 1 78 ? 10.495 -0.982 -15.574 1.00 89.12 78 TYR A O 1
ATOM 600 N N . ASN A 1 79 ? 9.675 0.858 -14.586 1.00 87.81 79 ASN A N 1
ATOM 601 C CA . ASN A 1 79 ? 9.950 1.742 -15.716 1.00 87.81 79 ASN A CA 1
ATOM 602 C C . ASN A 1 79 ? 11.446 1.784 -16.070 1.00 87.81 79 ASN A C 1
ATOM 604 O O . ASN A 1 79 ? 11.795 1.768 -17.245 1.00 87.81 79 ASN A O 1
ATOM 608 N N . SER A 1 80 ? 12.339 1.825 -15.076 1.00 89.69 80 SER A N 1
ATOM 609 C CA . SER A 1 80 ? 13.788 1.828 -15.319 1.00 89.69 80 SER A CA 1
ATOM 610 C C . SER A 1 80 ? 14.279 0.522 -15.950 1.00 89.69 80 SER A C 1
ATOM 612 O O . SER A 1 80 ? 15.093 0.561 -16.871 1.00 89.69 80 SER A O 1
ATOM 614 N N . LEU A 1 81 ? 13.772 -0.626 -15.493 1.00 89.31 81 LEU A N 1
ATOM 615 C CA . LEU A 1 81 ? 14.097 -1.927 -16.082 1.00 89.31 81 LEU A CA 1
ATOM 616 C C . LEU A 1 81 ? 13.573 -2.041 -17.515 1.00 89.31 81 LEU A C 1
ATOM 618 O O . LEU A 1 81 ? 14.291 -2.535 -18.379 1.00 89.31 81 LEU A O 1
ATOM 622 N N . GLN A 1 82 ? 12.368 -1.530 -17.778 1.00 89.12 82 GLN A N 1
ATOM 623 C CA . GLN A 1 82 ? 11.790 -1.512 -19.119 1.00 89.12 82 GLN A CA 1
ATOM 624 C C . GLN A 1 82 ? 12.669 -0.723 -20.101 1.00 89.12 82 GLN A C 1
ATOM 626 O O . GLN A 1 82 ? 12.969 -1.217 -21.183 1.00 89.12 82 GLN A O 1
ATOM 631 N N . TRP A 1 83 ? 13.131 0.470 -19.712 1.00 88.88 83 TRP A N 1
ATOM 632 C CA . TRP A 1 83 ? 14.033 1.274 -20.544 1.00 88.88 83 TRP A CA 1
ATOM 633 C C . TRP A 1 83 ? 15.369 0.585 -20.811 1.00 88.88 83 TRP A C 1
ATOM 635 O O . TRP A 1 83 ? 15.877 0.650 -21.927 1.00 88.88 83 TRP A O 1
ATOM 645 N N . ARG A 1 84 ? 15.928 -0.099 -19.806 1.00 89.56 84 ARG A N 1
ATOM 646 C CA . ARG A 1 84 ? 17.175 -0.857 -19.970 1.00 89.56 84 ARG A CA 1
ATOM 647 C C . ARG A 1 84 ? 17.012 -2.019 -20.944 1.00 89.56 84 ARG A C 1
ATOM 649 O O . ARG A 1 84 ? 17.843 -2.145 -21.829 1.00 89.56 84 ARG A O 1
ATOM 656 N N . SER A 1 85 ? 15.927 -2.789 -20.831 1.00 88.56 85 SER A N 1
ATOM 657 C CA . SER A 1 85 ? 15.633 -3.884 -21.768 1.00 88.56 85 SER A CA 1
ATOM 658 C C . SER A 1 85 ? 15.591 -3.380 -23.206 1.00 88.56 85 SER A C 1
ATOM 660 O O . SER A 1 85 ? 16.293 -3.909 -24.050 1.00 88.56 85 SER A O 1
ATOM 662 N N . ILE A 1 86 ? 14.854 -2.294 -23.465 1.00 88.62 86 ILE A N 1
ATOM 663 C CA . ILE A 1 86 ? 14.737 -1.717 -24.812 1.00 88.62 86 ILE A CA 1
ATOM 664 C C . ILE A 1 86 ? 16.109 -1.287 -25.360 1.00 88.62 86 ILE A C 1
ATOM 666 O O . ILE A 1 86 ? 16.410 -1.499 -26.536 1.00 88.62 86 ILE A O 1
ATOM 670 N N . HIS A 1 87 ? 16.954 -0.687 -24.517 1.00 89.06 87 HIS A N 1
ATOM 671 C CA . HIS A 1 87 ? 18.294 -0.248 -24.912 1.00 89.06 87 HIS A CA 1
ATOM 672 C C . HIS A 1 87 ? 19.228 -1.421 -25.224 1.00 89.06 87 HIS A C 1
ATOM 674 O O . HIS A 1 87 ? 19.983 -1.374 -26.196 1.00 89.06 87 HIS A O 1
ATOM 680 N N . ASP A 1 88 ? 19.160 -2.475 -24.416 1.00 90.38 88 ASP A N 1
ATOM 681 C CA . ASP A 1 88 ? 19.959 -3.685 -24.595 1.00 90.38 88 ASP A CA 1
ATOM 682 C C . ASP A 1 88 ? 19.490 -4.475 -25.832 1.00 90.38 88 ASP A C 1
ATOM 684 O O . ASP A 1 88 ? 20.321 -4.906 -26.634 1.00 90.38 88 ASP A O 1
ATOM 688 N N . ASP A 1 89 ? 18.177 -4.569 -26.061 1.00 89.19 89 ASP A N 1
ATOM 689 C CA . ASP A 1 89 ? 17.582 -5.197 -27.248 1.00 89.19 89 ASP A CA 1
ATOM 690 C C . ASP A 1 89 ? 18.001 -4.466 -28.533 1.00 89.19 89 ASP A C 1
ATOM 692 O O . ASP A 1 89 ? 18.417 -5.096 -29.506 1.00 89.19 89 ASP A O 1
ATOM 696 N N . THR A 1 90 ? 17.990 -3.128 -28.514 1.00 88.38 90 THR A N 1
ATOM 697 C CA . THR A 1 90 ? 18.431 -2.303 -29.652 1.00 88.38 90 THR A CA 1
ATOM 698 C C . THR A 1 90 ? 19.914 -2.518 -29.964 1.00 88.38 90 THR A C 1
ATOM 700 O O . THR A 1 90 ? 20.281 -2.709 -31.123 1.00 88.38 90 THR A O 1
ATOM 703 N N . LYS A 1 91 ? 20.780 -2.539 -28.940 1.00 88.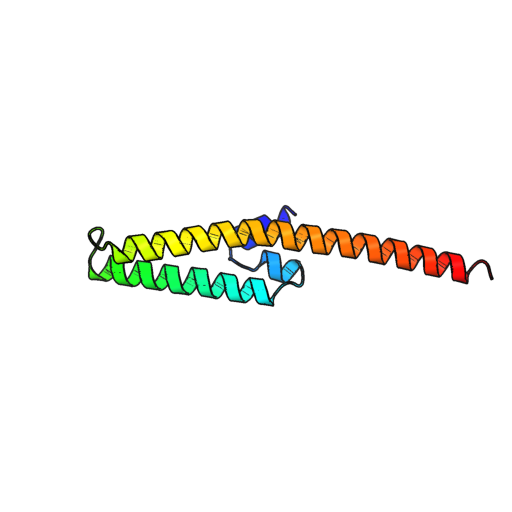50 91 LYS A N 1
ATOM 704 C CA . LYS A 1 91 ? 22.217 -2.813 -29.118 1.00 88.50 91 LYS A CA 1
ATOM 705 C C . LYS A 1 91 ? 22.475 -4.198 -29.693 1.00 88.50 91 LYS A C 1
ATOM 707 O O . LYS A 1 91 ? 23.331 -4.342 -30.561 1.00 88.50 91 LYS A O 1
ATOM 712 N N . ASN A 1 92 ? 21.751 -5.205 -29.212 1.00 88.56 92 ASN A N 1
ATOM 713 C CA . ASN A 1 92 ? 21.875 -6.568 -29.715 1.00 88.56 92 ASN A CA 1
ATOM 714 C C . ASN A 1 92 ? 21.442 -6.664 -31.180 1.00 88.56 92 ASN A C 1
ATOM 716 O O . ASN A 1 92 ? 22.101 -7.354 -31.953 1.00 88.56 92 ASN A O 1
ATOM 720 N N . TYR A 1 93 ? 20.383 -5.948 -31.569 1.00 88.81 93 TYR A N 1
ATOM 721 C CA . TYR A 1 93 ? 19.908 -5.924 -32.951 1.00 88.81 93 TYR A CA 1
ATOM 722 C C . TYR A 1 93 ? 20.918 -5.263 -33.895 1.00 88.81 93 TYR A C 1
ATOM 724 O O . TYR A 1 93 ? 21.278 -5.861 -34.901 1.00 88.81 93 TYR A O 1
ATOM 732 N N . ILE A 1 94 ? 21.435 -4.079 -33.539 1.00 89.00 94 ILE A N 1
ATOM 733 C CA . ILE A 1 94 ? 22.467 -3.379 -34.326 1.00 89.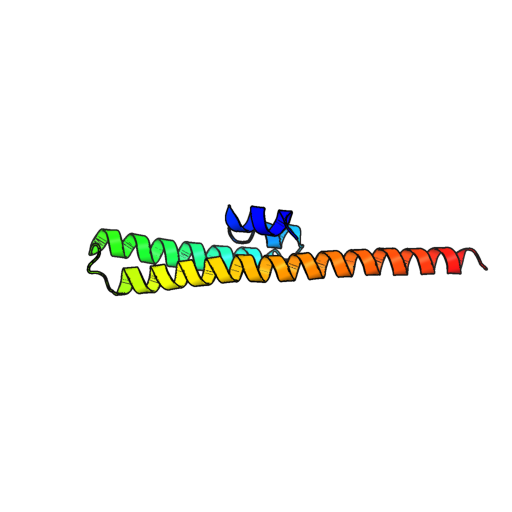00 94 ILE A CA 1
ATOM 734 C C . ILE A 1 94 ? 23.719 -4.249 -34.456 1.00 89.00 94 ILE A C 1
ATOM 736 O O . ILE A 1 94 ? 24.201 -4.476 -35.558 1.00 89.00 94 ILE A O 1
ATOM 740 N N . ARG A 1 95 ? 24.191 -4.829 -33.345 1.00 88.81 95 ARG A N 1
ATOM 741 C CA . ARG A 1 95 ? 25.354 -5.721 -33.356 1.00 88.81 95 ARG A CA 1
ATOM 742 C C . ARG A 1 95 ? 25.165 -6.916 -34.294 1.00 88.81 95 ARG A C 1
ATOM 744 O O . ARG A 1 95 ? 26.131 -7.338 -34.904 1.00 88.81 95 ARG A O 1
ATOM 751 N N . ASN A 1 96 ? 23.959 -7.474 -34.390 1.00 86.75 96 ASN A N 1
ATOM 752 C CA . ASN A 1 96 ? 23.676 -8.603 -35.280 1.00 86.75 96 ASN A CA 1
ATOM 753 C C . ASN A 1 96 ? 23.519 -8.197 -36.759 1.00 86.75 96 ASN A C 1
ATOM 755 O O . ASN A 1 96 ? 23.534 -9.080 -37.606 1.00 86.75 96 ASN A O 1
ATOM 759 N N . LEU A 1 97 ? 23.325 -6.908 -37.060 1.00 85.56 97 LEU A N 1
ATOM 760 C CA . LEU A 1 97 ? 23.258 -6.375 -38.427 1.00 85.56 97 LEU A CA 1
ATOM 761 C C . LEU A 1 97 ? 24.631 -5.952 -38.974 1.00 85.56 97 LEU A C 1
ATOM 763 O O . LEU A 1 97 ? 24.795 -5.892 -40.187 1.00 85.56 97 LEU A O 1
ATOM 767 N N . ASP A 1 98 ? 25.590 -5.648 -38.094 1.00 76.44 98 ASP A N 1
ATOM 768 C CA . ASP A 1 98 ? 26.960 -5.237 -38.444 1.00 76.44 98 ASP A CA 1
ATOM 769 C C . ASP A 1 98 ? 27.929 -6.431 -38.672 1.00 76.44 98 ASP A C 1
ATOM 771 O O . ASP A 1 98 ? 29.146 -6.238 -38.735 1.00 76.44 98 ASP A O 1
ATOM 775 N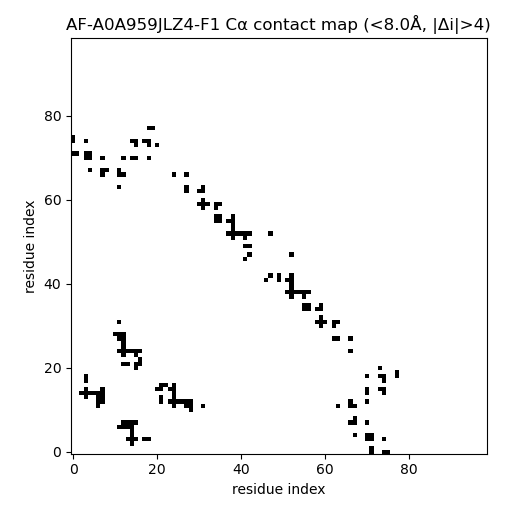 N . PHE A 1 99 ? 27.405 -7.659 -38.805 1.00 58.16 99 PHE A N 1
ATOM 776 C CA . PHE A 1 99 ? 28.120 -8.873 -39.241 1.00 58.16 99 PHE A CA 1
ATOM 777 C C . PHE A 1 99 ? 27.508 -9.415 -40.534 1.00 58.16 99 PHE A C 1
ATOM 779 O O . PHE A 1 99 ? 28.273 -10.009 -41.327 1.00 58.16 99 PHE A O 1
#

Radius of gyration: 20.11 Å; Cα contacts (8 Å, |Δi|>4): 106; chains: 1; bounding box: 46×19×63 Å

pLDDT: mean 86.97, std 7.36, range [58.16, 96.5]

Secondary structure (DSSP, 8-state):
-HHHHHHHHHSTTHHHHHTT-HHHHHHHHHHHHHHHHHHHHHHHHHGGG-HHHHHHHHHHHHHHHHHHHHHHHHHHHHHHHHHHHHHHHHHHHHHHH--